Protein AF-A0AAN1Q1W3-F1 (afdb_monomer_lite)

Secondary structure (DSSP, 8-state):
--HHHHHHHHHTT--HHHHHHHTTS-HHHHHHHHHTS----HHHHHHHHHHHHHH-SS-PPPGGGGG-S-------

Foldseek 3Di:
DLVVLVVLCVVLVHDLVRLQVLLVHDSVVSVCLNVVVDFDDLVSLCSSQVSSVVRDPDDRDDSCSSVDSDDPPPDD

Structure (mmCIF, N/CA/C/O backbone):
data_AF-A0AAN1Q1W3-F1
#
_entry.id   AF-A0AAN1Q1W3-F1
#
loop_
_atom_site.group_PDB
_atom_site.id
_atom_site.type_symbol
_atom_site.label_atom_id
_atom_site.label_alt_id
_atom_site.label_comp_id
_atom_site.label_asym_id
_atom_site.label_entity_id
_atom_site.label_seq_id
_atom_site.pdbx_PDB_ins_code
_atom_site.Cartn_x
_atom_site.Cartn_y
_atom_site.Cartn_z
_atom_site.occupancy
_atom_site.B_iso_or_equiv
_atom_site.auth_seq_id
_atom_site.auth_comp_id
_atom_site.auth_asym_id
_atom_site.auth_atom_id
_atom_site.pdbx_PDB_model_num
AT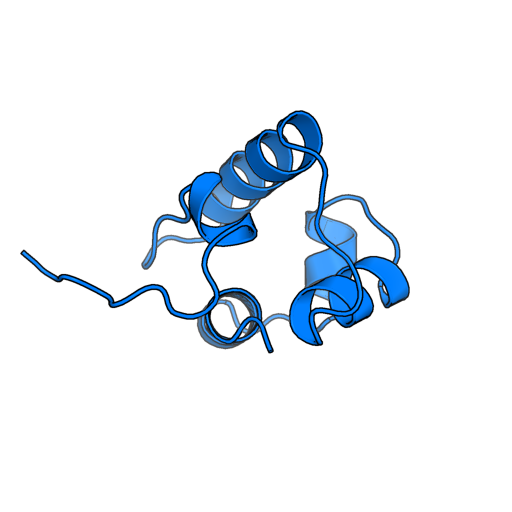OM 1 N N . MET A 1 1 ? -6.616 -1.671 -13.628 1.00 66.38 1 MET A N 1
ATOM 2 C CA . MET A 1 1 ? -6.203 -0.897 -12.433 1.00 66.38 1 MET A CA 1
ATOM 3 C C . MET A 1 1 ? -6.700 -1.639 -11.203 1.00 66.38 1 MET A C 1
ATOM 5 O O . MET A 1 1 ? -7.859 -2.037 -11.188 1.00 66.38 1 MET A O 1
ATOM 9 N N . ARG A 1 2 ? -5.851 -1.879 -10.198 1.00 75.62 2 ARG A N 1
ATOM 10 C CA . ARG A 1 2 ? -6.235 -2.657 -9.006 1.00 75.62 2 ARG A CA 1
ATOM 11 C C . ARG A 1 2 ? -6.937 -1.761 -7.994 1.00 75.62 2 ARG A C 1
ATOM 13 O O . ARG A 1 2 ? -6.316 -1.247 -7.064 1.00 75.62 2 ARG A O 1
ATOM 20 N N . HIS A 1 3 ? -8.239 -1.577 -8.182 1.00 80.75 3 HIS A N 1
ATOM 21 C CA . HIS A 1 3 ? -9.044 -0.688 -7.342 1.00 80.75 3 HIS A CA 1
ATOM 22 C C . HIS A 1 3 ? -9.006 -1.082 -5.859 1.00 80.75 3 HIS A C 1
ATOM 24 O O . HIS A 1 3 ? -8.906 -0.212 -5.002 1.00 80.75 3 HIS A O 1
ATOM 30 N N . TRP A 1 4 ? -8.944 -2.379 -5.551 1.00 86.12 4 TRP A N 1
ATOM 31 C CA . TRP A 1 4 ? -8.938 -2.877 -4.174 1.00 86.12 4 TRP A CA 1
ATOM 32 C C . TRP A 1 4 ? -7.698 -2.451 -3.357 1.00 86.12 4 TRP A C 1
ATOM 34 O O . TRP A 1 4 ? -7.807 -2.277 -2.143 1.00 86.12 4 TRP A O 1
ATOM 44 N N . LEU A 1 5 ? -6.526 -2.277 -3.992 1.00 88.88 5 LEU A N 1
ATOM 45 C CA . LEU A 1 5 ? -5.290 -1.869 -3.305 1.00 88.88 5 LEU A CA 1
ATOM 46 C C . LEU A 1 5 ? -5.353 -0.383 -2.938 1.00 88.88 5 LEU A C 1
ATOM 48 O O . LEU A 1 5 ? -5.028 -0.000 -1.813 1.00 88.88 5 LEU A O 1
ATOM 52 N N . LYS A 1 6 ? -5.866 0.426 -3.870 1.00 89.44 6 LYS A N 1
ATOM 53 C CA . LYS A 1 6 ? -6.156 1.840 -3.644 1.00 89.44 6 LYS A CA 1
ATOM 54 C C . LYS A 1 6 ? -7.238 2.025 -2.573 1.00 89.44 6 LYS A C 1
ATOM 56 O O . LYS A 1 6 ? -7.043 2.803 -1.650 1.00 89.44 6 LYS A O 1
ATOM 61 N N . GLU A 1 7 ? -8.333 1.269 -2.642 1.00 89.00 7 GLU A N 1
ATOM 62 C CA . GLU A 1 7 ? -9.396 1.283 -1.627 1.00 89.00 7 GLU A CA 1
ATOM 63 C C . GLU A 1 7 ? -8.868 0.938 -0.237 1.00 89.00 7 GLU A C 1
ATOM 65 O O . GLU A 1 7 ? -9.216 1.595 0.739 1.00 89.00 7 GLU A O 1
ATOM 70 N N . TRP A 1 8 ? -8.026 -0.094 -0.133 1.00 90.62 8 TRP A N 1
ATOM 71 C CA . TRP A 1 8 ? -7.389 -0.442 1.131 1.00 90.62 8 TRP A CA 1
ATOM 72 C C . TRP A 1 8 ? -6.587 0.741 1.679 1.00 90.62 8 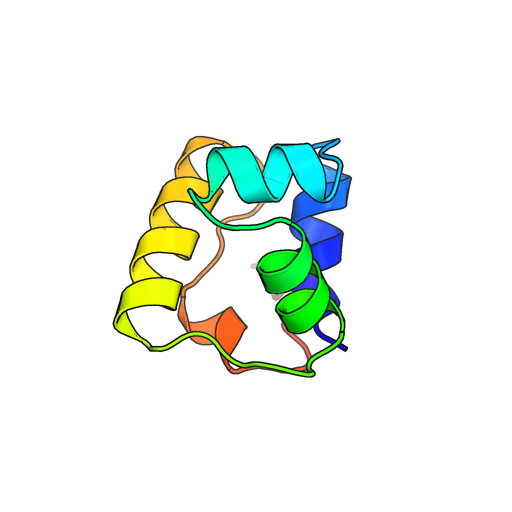TRP A C 1
ATOM 74 O O . TRP A 1 8 ? -6.703 1.066 2.861 1.00 90.62 8 TRP A O 1
ATOM 84 N N . ARG A 1 9 ? -5.818 1.416 0.822 1.00 92.12 9 ARG A N 1
ATOM 85 C CA . ARG A 1 9 ? -5.029 2.588 1.199 1.00 92.12 9 ARG A CA 1
ATOM 86 C C . ARG A 1 9 ? -5.929 3.729 1.690 1.00 92.12 9 ARG A C 1
ATOM 88 O O . ARG A 1 9 ? -5.667 4.296 2.750 1.00 92.12 9 ARG A O 1
ATOM 95 N N . ASP A 1 10 ? -7.000 4.016 0.957 1.00 91.12 10 ASP A N 1
ATOM 96 C CA . ASP A 1 10 ? -7.936 5.102 1.254 1.00 91.12 10 ASP A CA 1
ATOM 97 C C . ASP A 1 10 ? -8.730 4.837 2.553 1.00 91.12 10 ASP A C 1
ATOM 99 O O . ASP A 1 10 ? -8.831 5.723 3.398 1.00 91.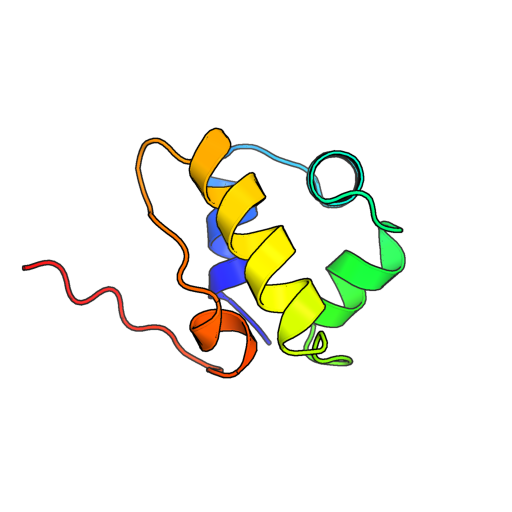12 10 ASP A O 1
ATOM 103 N N . ILE A 1 11 ? -9.198 3.603 2.792 1.00 89.94 11 ILE A N 1
ATOM 104 C CA . ILE A 1 11 ? -9.906 3.210 4.032 1.00 89.94 11 ILE A CA 1
ATOM 105 C C . ILE A 1 11 ? -9.015 3.352 5.273 1.00 89.94 11 ILE A C 1
ATOM 107 O O . ILE A 1 11 ? -9.514 3.631 6.365 1.00 89.94 11 ILE A O 1
ATOM 111 N N . ASN A 1 12 ? -7.705 3.153 5.116 1.00 89.62 12 ASN A N 1
ATOM 112 C CA . ASN A 1 12 ? -6.730 3.302 6.194 1.00 89.62 12 ASN A CA 1
ATOM 113 C C . ASN A 1 12 ? -6.115 4.717 6.257 1.00 89.62 12 ASN A C 1
ATOM 115 O O . ASN A 1 12 ? -5.233 4.951 7.080 1.00 89.62 12 ASN A O 1
ATOM 119 N N . GLY A 1 13 ? -6.550 5.663 5.412 1.00 92.19 13 GLY A N 1
ATOM 120 C CA . GLY A 1 13 ? -6.048 7.043 5.408 1.00 92.19 13 GLY A CA 1
ATOM 121 C C . GLY A 1 13 ? -4.561 7.169 5.046 1.00 92.19 13 GLY A C 1
ATOM 122 O O . GLY A 1 13 ? -3.878 8.081 5.516 1.00 92.19 13 GLY A O 1
ATOM 123 N N . LEU A 1 14 ? -4.030 6.237 4.252 1.00 93.75 14 LEU A N 1
ATOM 124 C CA . LEU A 1 14 ? -2.610 6.175 3.905 1.00 93.75 14 LEU A CA 1
ATOM 125 C C . LEU A 1 14 ? -2.318 6.920 2.593 1.00 93.75 14 LEU A C 1
ATOM 127 O O . LEU A 1 14 ? -3.112 6.918 1.656 1.00 93.75 14 LEU A O 1
ATOM 131 N N . THR A 1 15 ? -1.136 7.523 2.477 1.00 95.75 15 THR A N 1
ATOM 132 C CA . THR A 1 15 ? -0.587 7.959 1.178 1.00 95.75 15 THR A CA 1
ATOM 133 C C . THR A 1 15 ? 0.160 6.800 0.513 1.00 95.75 15 THR A C 1
ATOM 135 O O . THR A 1 15 ? 0.447 5.802 1.178 1.00 95.75 15 THR A O 1
ATOM 138 N N . GLN A 1 16 ? 0.474 6.893 -0.787 1.00 94.75 16 GLN A N 1
ATOM 139 C CA . GLN A 1 16 ? 1.254 5.848 -1.474 1.00 94.75 16 GLN A CA 1
ATOM 140 C C . GLN A 1 16 ? 2.604 5.629 -0.781 1.00 94.75 16 GLN A C 1
ATOM 142 O O . GLN A 1 16 ? 2.936 4.495 -0.444 1.00 94.75 16 GLN A O 1
ATOM 147 N N . LYS A 1 17 ? 3.308 6.717 -0.446 1.00 96.44 17 LYS A N 1
ATOM 148 C CA . LYS A 1 17 ? 4.510 6.693 0.393 1.00 96.44 17 LYS A CA 1
ATOM 149 C C . LYS A 1 17 ? 4.328 5.924 1.710 1.00 96.44 17 LYS A C 1
ATOM 151 O O . LYS A 1 17 ? 5.038 4.951 1.937 1.00 96.44 17 LYS A O 1
ATOM 156 N N . LYS A 1 18 ? 3.349 6.293 2.548 1.00 95.44 18 LYS A N 1
ATOM 157 C CA . LYS A 1 18 ? 3.131 5.641 3.859 1.00 95.44 18 LYS A CA 1
ATOM 158 C C . LYS A 1 18 ? 2.755 4.164 3.730 1.00 95.44 18 LYS A C 1
ATOM 160 O O . LYS A 1 18 ? 3.204 3.330 4.510 1.00 95.44 18 LYS A O 1
ATOM 165 N N . ALA A 1 19 ? 1.925 3.828 2.744 1.00 94.62 19 ALA A N 1
ATOM 166 C CA . ALA A 1 19 ? 1.572 2.442 2.461 1.00 94.62 19 ALA A CA 1
ATOM 167 C C . ALA A 1 19 ? 2.792 1.627 2.009 1.00 94.62 19 ALA A C 1
ATOM 169 O O . ALA A 1 19 ? 2.948 0.481 2.423 1.00 94.62 19 ALA A O 1
ATOM 170 N N . ALA A 1 20 ? 3.669 2.211 1.193 1.00 95.38 20 ALA A N 1
ATOM 171 C CA . ALA A 1 20 ? 4.878 1.554 0.720 1.00 95.38 20 ALA A CA 1
ATOM 172 C C . ALA A 1 20 ? 5.901 1.347 1.849 1.00 95.38 20 ALA A C 1
ATOM 174 O O . ALA A 1 20 ? 6.450 0.254 1.968 1.00 95.38 20 ALA A O 1
ATOM 175 N N . GLU A 1 21 ? 6.078 2.341 2.726 1.00 95.12 21 GLU A N 1
ATOM 176 C CA . GLU A 1 21 ? 6.882 2.230 3.954 1.00 95.12 21 GLU A CA 1
ATOM 177 C C . GLU A 1 21 ? 6.387 1.071 4.831 1.00 95.12 21 GLU 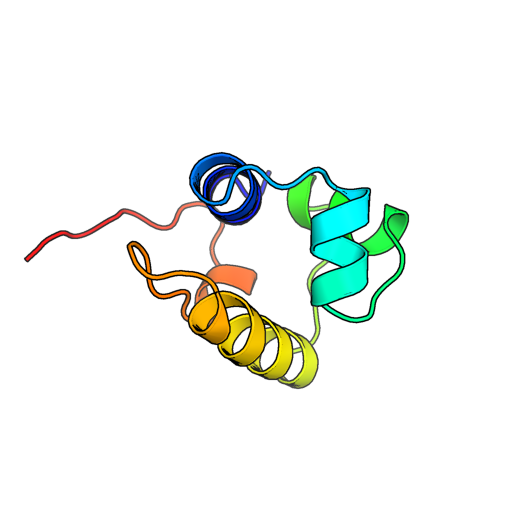A C 1
ATOM 179 O O . GLU A 1 21 ? 7.158 0.199 5.226 1.00 95.12 21 GLU A O 1
ATOM 184 N N . PHE A 1 22 ? 5.076 0.994 5.058 1.00 92.44 22 PHE A N 1
ATOM 185 C CA . PHE A 1 22 ? 4.468 -0.076 5.846 1.00 92.44 22 PHE A CA 1
ATOM 186 C C . PHE A 1 22 ? 4.659 -1.473 5.216 1.00 92.44 22 PHE A C 1
ATOM 188 O O . PHE A 1 22 ? 4.913 -2.473 5.899 1.00 92.44 22 PHE A O 1
ATOM 195 N N . LEU A 1 23 ? 4.579 -1.545 3.887 1.00 93.06 23 LEU A N 1
ATOM 196 C CA . LEU A 1 23 ? 4.756 -2.771 3.109 1.00 93.06 23 LEU A CA 1
ATOM 197 C C . LEU A 1 23 ? 6.224 -3.099 2.800 1.00 93.06 23 LEU A C 1
ATOM 199 O O . LEU A 1 23 ? 6.470 -4.096 2.117 1.00 93.06 23 LEU A O 1
ATOM 203 N N . ASP A 1 24 ? 7.167 -2.306 3.322 1.00 93.44 24 ASP A N 1
ATOM 204 C CA . ASP A 1 24 ? 8.611 -2.456 3.124 1.00 93.44 24 ASP A CA 1
ATOM 205 C C . ASP A 1 24 ? 8.967 -2.568 1.634 1.00 93.44 24 ASP A C 1
ATOM 207 O O . ASP A 1 24 ? 9.419 -3.591 1.098 1.00 93.44 24 ASP A O 1
ATOM 211 N N . MET A 1 25 ? 8.612 -1.506 0.909 1.00 94.50 25 MET A N 1
ATOM 212 C CA . MET A 1 25 ? 8.807 -1.428 -0.528 1.00 94.50 25 MET A CA 1
ATOM 213 C C . MET A 1 25 ? 8.954 0.007 -1.039 1.00 94.50 25 MET A C 1
ATOM 215 O O . MET A 1 25 ? 8.482 0.940 -0.395 1.00 94.50 25 MET A O 1
ATOM 219 N N . PRO A 1 26 ? 9.529 0.201 -2.238 1.00 96.62 26 PRO A N 1
ATOM 220 C CA . PRO A 1 26 ? 9.554 1.515 -2.869 1.00 96.62 26 PRO A CA 1
ATOM 221 C C . PRO A 1 26 ? 8.145 2.002 -3.235 1.00 96.62 26 PRO A C 1
ATOM 223 O O . PRO A 1 26 ? 7.337 1.232 -3.765 1.00 96.62 26 PRO A O 1
ATOM 226 N N . GLU A 1 27 ? 7.882 3.298 -3.052 1.00 96.56 27 GLU A N 1
ATOM 227 C CA . GLU A 1 27 ? 6.620 3.953 -3.435 1.00 96.56 27 GLU A CA 1
ATOM 228 C C . GLU A 1 27 ? 6.259 3.703 -4.905 1.00 96.56 27 GLU A C 1
ATOM 230 O O . GLU A 1 27 ? 5.131 3.328 -5.224 1.00 96.56 27 GLU A O 1
ATOM 235 N N . THR A 1 28 ? 7.246 3.794 -5.798 1.00 95.88 28 THR A N 1
ATOM 236 C CA . THR A 1 28 ? 7.080 3.523 -7.234 1.00 95.88 28 THR A CA 1
ATOM 237 C C . THR A 1 28 ? 6.613 2.095 -7.515 1.00 95.88 28 THR A C 1
ATOM 239 O O . THR A 1 28 ? 5.857 1.862 -8.459 1.00 95.88 28 THR A O 1
ATOM 242 N N . THR A 1 29 ? 7.008 1.126 -6.682 1.00 94.62 29 THR A N 1
ATOM 243 C CA . THR A 1 29 ? 6.558 -0.267 -6.812 1.00 94.62 29 THR A CA 1
ATOM 244 C C . THR A 1 29 ? 5.097 -0.405 -6.400 1.00 94.62 29 THR A C 1
ATOM 246 O O . THR A 1 29 ? 4.337 -1.082 -7.092 1.00 94.62 29 THR A O 1
ATOM 249 N N . LEU A 1 30 ? 4.683 0.263 -5.320 1.00 94.12 30 LEU A N 1
ATOM 250 C CA . LEU A 1 30 ? 3.280 0.285 -4.909 1.00 94.12 30 LEU A CA 1
ATOM 251 C C . LEU A 1 30 ? 2.402 0.958 -5.975 1.00 94.12 30 LEU A C 1
ATOM 253 O O . LEU A 1 30 ? 1.387 0.390 -6.372 1.00 94.12 30 LEU A O 1
ATOM 257 N N . ALA A 1 31 ? 2.828 2.111 -6.499 1.00 93.62 31 ALA A N 1
ATOM 258 C CA . ALA A 1 31 ? 2.127 2.813 -7.573 1.00 93.62 31 ALA A CA 1
ATOM 259 C C . ALA A 1 31 ? 1.997 1.942 -8.836 1.00 93.62 31 ALA A C 1
ATOM 261 O O . ALA A 1 31 ? 0.923 1.854 -9.430 1.00 93.62 31 ALA A O 1
ATOM 262 N N . SER A 1 32 ? 3.062 1.221 -9.205 1.00 93.19 32 SER A N 1
ATOM 263 C CA . SER A 1 32 ? 3.053 0.268 -10.320 1.00 93.19 32 SER A CA 1
ATOM 264 C C . SER A 1 32 ? 2.045 -0.873 -10.112 1.00 93.19 32 SER A C 1
ATOM 266 O O . SER A 1 32 ? 1.367 -1.280 -11.058 1.00 93.19 32 SER A O 1
ATOM 268 N N . TYR A 1 33 ? 1.889 -1.365 -8.877 1.00 91.94 33 TYR A N 1
ATOM 269 C CA . TYR A 1 33 ? 0.867 -2.360 -8.540 1.00 91.94 33 TYR A CA 1
ATOM 270 C C . TYR A 1 33 ? -0.551 -1.787 -8.597 1.00 91.94 33 TYR A C 1
ATOM 272 O O . TYR A 1 33 ? -1.424 -2.438 -9.173 1.00 91.94 33 TYR A O 1
ATOM 280 N N . GLU A 1 34 ? -0.789 -0.585 -8.061 1.00 89.88 34 GLU A N 1
ATOM 281 C CA . GLU A 1 34 ? -2.100 0.082 -8.123 1.00 89.88 34 GLU A CA 1
ATOM 282 C C . GLU A 1 34 ? -2.539 0.322 -9.578 1.00 89.88 34 GLU A C 1
ATOM 284 O O . GLU A 1 34 ? -3.681 0.037 -9.952 1.00 89.88 34 GLU A O 1
ATOM 289 N N . GLN A 1 35 ? -1.612 0.766 -10.429 1.00 89.44 35 GLN A N 1
ATOM 290 C CA . GLN A 1 35 ? -1.850 1.000 -11.857 1.00 89.44 35 GLN A CA 1
ATOM 291 C C . GLN A 1 35 ? -2.049 -0.305 -12.646 1.00 89.44 35 GLN A C 1
ATOM 293 O O . GLN A 1 35 ? -2.734 -0.307 -13.666 1.00 89.44 35 GLN A O 1
ATOM 298 N N . GLY A 1 36 ? -1.532 -1.432 -12.144 1.00 88.31 36 GLY A N 1
ATOM 299 C CA . GLY A 1 36 ? -1.577 -2.733 -12.819 1.00 88.31 36 GLY A CA 1
ATOM 300 C C . GLY A 1 36 ? -0.400 -2.981 -13.767 1.00 88.31 36 GLY A C 1
ATOM 301 O O . GLY A 1 36 ? -0.382 -3.992 -14.455 1.00 88.31 36 GLY A O 1
ATOM 302 N N . HIS A 1 37 ? 0.609 -2.106 -13.771 1.00 90.12 37 HIS A N 1
ATOM 303 C CA . HIS A 1 37 ? 1.831 -2.272 -14.564 1.00 90.12 37 HIS A CA 1
ATOM 304 C C . HIS A 1 37 ? 2.697 -3.446 -14.089 1.00 90.12 37 HIS A C 1
ATOM 306 O O . HIS A 1 37 ? 3.506 -3.970 -14.852 1.00 90.12 37 HIS A O 1
ATOM 312 N N . ARG A 1 38 ? 2.560 -3.855 -12.822 1.00 88.56 38 ARG A N 1
ATOM 313 C CA . ARG A 1 38 ? 3.244 -5.027 -12.265 1.00 88.56 38 ARG A CA 1
ATOM 314 C C . ARG A 1 38 ? 2.312 -5.866 -11.392 1.00 88.56 38 ARG A C 1
ATOM 316 O O . ARG A 1 38 ? 1.332 -5.378 -10.821 1.00 88.56 38 ARG A O 1
ATOM 323 N N . THR A 1 39 ? 2.680 -7.135 -11.242 1.00 88.50 39 THR A N 1
ATOM 324 C CA . THR A 1 39 ? 2.056 -8.094 -10.323 1.00 88.50 39 THR A CA 1
ATOM 325 C C . THR A 1 39 ? 3.119 -8.591 -9.345 1.00 88.50 39 THR A C 1
ATOM 327 O O . THR A 1 39 ? 4.202 -8.977 -9.791 1.00 88.50 39 THR A O 1
ATOM 330 N N . PRO A 1 40 ? 2.883 -8.564 -8.022 1.00 90.56 40 PRO A N 1
ATOM 331 C CA . PRO A 1 40 ? 3.822 -9.159 -7.080 1.00 90.56 40 PRO A CA 1
ATOM 332 C C . PRO A 1 40 ? 3.898 -10.677 -7.263 1.00 90.56 40 PRO A C 1
ATOM 334 O O . PRO A 1 40 ? 2.924 -11.325 -7.642 1.00 90.56 40 PRO A O 1
ATOM 337 N N . SER A 1 41 ? 5.044 -11.266 -6.921 1.00 92.06 41 SER A N 1
ATOM 338 C CA . SER A 1 41 ? 5.140 -12.721 -6.789 1.00 92.06 41 SER A CA 1
ATOM 339 C C . SER A 1 41 ? 4.223 -13.224 -5.670 1.00 92.06 41 SER A C 1
ATOM 341 O O . SER A 1 41 ? 3.913 -12.488 -4.730 1.00 92.06 41 SER A O 1
ATOM 343 N N . VAL A 1 42 ? 3.836 -14.502 -5.714 1.00 90.31 42 VAL A N 1
ATOM 344 C CA . VAL A 1 42 ? 2.970 -15.122 -4.691 1.00 90.31 42 VAL A CA 1
ATOM 345 C C . VAL A 1 42 ? 3.536 -14.936 -3.277 1.00 90.31 42 VAL A C 1
ATOM 347 O O . VAL A 1 42 ? 2.806 -14.573 -2.356 1.00 90.31 42 VAL A O 1
ATOM 350 N N . GLY A 1 43 ? 4.847 -15.128 -3.097 1.00 92.62 43 GLY A N 1
ATOM 351 C CA . GLY A 1 43 ? 5.505 -14.926 -1.803 1.00 92.62 43 GLY A CA 1
ATOM 352 C C . GLY A 1 43 ? 5.405 -13.481 -1.306 1.00 92.62 43 GLY A C 1
ATOM 353 O O . GLY A 1 43 ? 5.140 -13.250 -0.126 1.00 92.62 43 GLY A O 1
ATOM 354 N N . ARG A 1 44 ? 5.549 -12.500 -2.206 1.00 92.38 44 ARG A N 1
ATOM 355 C CA . ARG A 1 44 ? 5.410 -11.079 -1.867 1.00 92.38 44 ARG A CA 1
ATOM 356 C C . ARG A 1 44 ? 3.955 -10.718 -1.561 1.00 92.38 44 ARG A C 1
ATOM 358 O O . ARG A 1 44 ? 3.711 -10.085 -0.542 1.00 92.38 44 ARG A O 1
ATOM 365 N N . ALA A 1 45 ? 3.000 -11.198 -2.357 1.00 92.38 45 ALA A N 1
ATOM 366 C CA . ALA A 1 45 ? 1.567 -11.006 -2.130 1.00 92.38 45 ALA A CA 1
ATOM 367 C C . ALA A 1 45 ? 1.119 -11.541 -0.758 1.00 92.38 45 ALA A C 1
ATOM 369 O O . ALA A 1 45 ? 0.378 -10.870 -0.042 1.00 92.38 45 ALA A O 1
ATOM 370 N N . LYS A 1 46 ? 1.616 -12.718 -0.349 1.00 92.06 46 LYS A N 1
ATOM 371 C CA . LYS A 1 46 ? 1.357 -13.288 0.984 1.00 92.06 46 LYS A CA 1
ATOM 372 C C . LYS A 1 46 ? 1.891 -12.397 2.106 1.00 92.06 46 LYS A C 1
ATOM 374 O O . LYS A 1 46 ? 1.144 -12.083 3.027 1.00 92.06 46 LYS A O 1
ATOM 379 N N . LYS A 1 47 ? 3.149 -11.951 2.011 1.00 92.31 47 LYS A N 1
ATOM 380 C CA . LYS A 1 47 ? 3.754 -11.045 3.006 1.00 92.31 47 LYS A CA 1
ATOM 381 C C . LYS A 1 47 ? 2.995 -9.723 3.106 1.00 92.31 47 LYS A C 1
ATOM 383 O O . LYS A 1 47 ? 2.722 -9.261 4.208 1.00 92.31 47 LYS A O 1
ATOM 388 N N . MET A 1 48 ? 2.626 -9.147 1.963 1.00 92.50 48 MET A N 1
ATOM 389 C CA . MET A 1 48 ? 1.840 -7.918 1.919 1.00 92.50 48 MET A CA 1
ATOM 390 C C . MET A 1 48 ? 0.481 -8.122 2.586 1.00 92.50 48 MET A C 1
ATOM 392 O O . MET A 1 48 ? 0.138 -7.350 3.466 1.00 92.50 48 MET A O 1
ATOM 396 N N . ALA A 1 49 ? -0.254 -9.185 2.248 1.00 92.12 49 ALA A N 1
ATOM 397 C CA . ALA A 1 49 ? -1.559 -9.463 2.844 1.00 92.12 49 ALA A CA 1
ATOM 398 C C . ALA A 1 49 ? -1.504 -9.568 4.378 1.00 92.12 49 ALA A C 1
ATOM 400 O O . ALA A 1 49 ? -2.371 -9.013 5.046 1.00 92.12 49 ALA A O 1
ATOM 401 N N . VAL A 1 50 ? -0.480 -10.227 4.938 1.00 91.69 50 VAL A N 1
ATOM 402 C CA . VAL A 1 50 ? -0.274 -10.292 6.398 1.00 91.69 50 VAL A CA 1
ATOM 403 C C . VAL A 1 50 ? -0.136 -8.888 6.977 1.00 91.69 50 VAL A C 1
ATOM 405 O O . VAL A 1 50 ? -0.975 -8.490 7.778 1.00 91.69 50 VAL A O 1
ATOM 408 N N . ARG A 1 51 ? 0.826 -8.099 6.482 1.00 91.62 51 ARG A N 1
ATOM 409 C CA . ARG A 1 51 ? 1.038 -6.732 6.973 1.00 91.62 51 ARG A CA 1
ATOM 410 C C . ARG A 1 51 ? -0.222 -5.884 6.832 1.00 91.62 51 ARG A C 1
ATOM 412 O O . ARG A 1 51 ? -0.641 -5.219 7.769 1.00 91.62 51 ARG A O 1
ATOM 419 N N . MET A 1 52 ? -0.872 -5.924 5.670 1.00 91.75 52 MET A N 1
ATOM 420 C CA . MET A 1 52 ? -2.104 -5.170 5.413 1.00 91.75 52 MET A CA 1
ATOM 421 C C . MET A 1 52 ? -3.191 -5.474 6.448 1.00 91.75 52 MET A C 1
ATOM 423 O O . MET A 1 52 ? -3.904 -4.561 6.866 1.00 91.75 52 MET A O 1
ATOM 427 N N . ASN A 1 53 ? -3.291 -6.734 6.877 1.00 90.44 53 ASN A N 1
ATOM 428 C CA . ASN A 1 53 ? -4.237 -7.184 7.892 1.00 90.44 53 ASN A CA 1
ATOM 429 C C . ASN A 1 53 ? -3.848 -6.776 9.320 1.00 90.44 53 ASN A C 1
ATOM 431 O O . ASN A 1 53 ? -4.750 -6.646 10.142 1.00 90.44 53 ASN A O 1
ATOM 435 N N . ASP A 1 54 ? -2.569 -6.515 9.604 1.00 89.50 54 ASP A N 1
ATOM 436 C CA . ASP A 1 54 ? -2.123 -6.035 10.921 1.00 89.50 54 ASP A CA 1
ATOM 437 C C . ASP A 1 54 ? -2.669 -4.632 11.231 1.00 89.50 54 ASP A C 1
ATOM 439 O O . ASP A 1 54 ? -2.974 -4.317 12.381 1.00 89.50 54 ASP A O 1
ATOM 443 N N . ILE A 1 55 ? -2.851 -3.792 10.203 1.00 84.69 55 ILE A N 1
ATOM 444 C CA . ILE A 1 55 ? -3.395 -2.432 10.367 1.00 84.69 55 ILE A CA 1
ATOM 445 C C . ILE A 1 55 ? -4.866 -2.299 9.967 1.00 84.69 55 ILE A C 1
ATOM 447 O O . ILE A 1 55 ? -5.564 -1.412 10.461 1.00 84.69 55 ILE A O 1
ATOM 451 N N . SER A 1 56 ? -5.378 -3.183 9.107 1.00 82.88 56 SER A N 1
ATOM 452 C CA . SER A 1 56 ? -6.769 -3.113 8.653 1.00 82.88 56 SER A CA 1
ATOM 453 C C . SER A 1 56 ? -7.739 -3.773 9.621 1.00 82.88 56 SER A C 1
ATOM 455 O O . SER A 1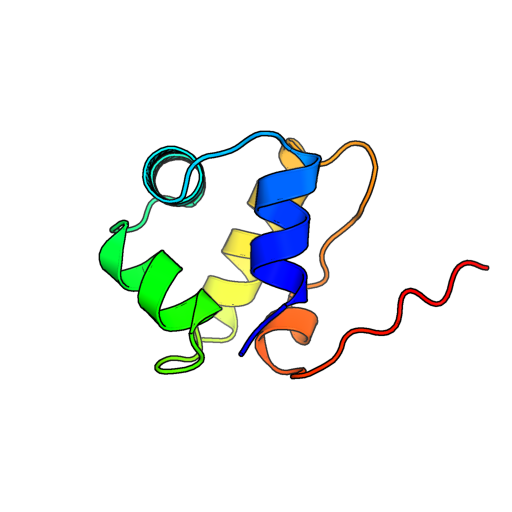 56 ? -8.012 -4.968 9.545 1.00 82.88 56 SER A O 1
ATOM 457 N N . LYS A 1 57 ? -8.368 -2.953 10.468 1.00 69.50 57 LYS A N 1
ATOM 458 C CA . LYS A 1 57 ? -9.443 -3.393 11.378 1.00 69.50 57 LYS A CA 1
ATOM 459 C C . LYS A 1 57 ? -10.770 -3.698 10.667 1.00 69.50 57 LYS A C 1
ATOM 461 O O . LYS A 1 57 ? -11.587 -4.433 11.206 1.00 69.50 57 LYS A O 1
ATOM 466 N N . LYS A 1 58 ? -11.003 -3.119 9.478 1.00 66.94 58 LYS A N 1
ATOM 467 C CA . LYS A 1 58 ? -12.303 -3.167 8.773 1.00 66.94 58 LYS A CA 1
ATOM 468 C C . LYS A 1 58 ? -12.364 -4.137 7.588 1.00 66.94 58 LYS A C 1
ATOM 470 O O . LYS A 1 58 ? -13.421 -4.699 7.332 1.00 66.94 58 LYS A O 1
ATOM 475 N N . LYS A 1 59 ? -11.267 -4.323 6.844 1.00 74.81 59 LYS A N 1
ATOM 476 C CA . LYS A 1 59 ? -11.242 -5.140 5.615 1.00 74.81 59 LYS A CA 1
ATOM 477 C C . LYS A 1 59 ? -10.016 -6.040 5.613 1.00 74.81 59 LYS A C 1
ATOM 479 O O . LYS A 1 59 ? -8.896 -5.552 5.491 1.00 74.81 59 LYS A O 1
ATOM 484 N N . ARG A 1 60 ? -10.236 -7.353 5.715 1.00 82.50 60 ARG A N 1
ATOM 485 C CA . ARG A 1 60 ? -9.161 -8.331 5.538 1.00 82.50 60 ARG A CA 1
ATOM 486 C C . ARG A 1 60 ? -8.834 -8.501 4.058 1.00 82.50 60 ARG A C 1
ATOM 488 O O . ARG A 1 60 ? -9.719 -8.707 3.229 1.00 82.50 60 ARG A O 1
ATOM 495 N N . VAL A 1 61 ? -7.551 -8.440 3.740 1.00 86.12 61 VAL A N 1
ATOM 496 C CA . VAL A 1 61 ? -6.990 -8.633 2.407 1.00 86.12 61 VAL A CA 1
ATOM 497 C C . VAL A 1 61 ? -6.495 -10.069 2.290 1.00 86.12 61 VAL A C 1
ATOM 499 O O . VAL A 1 61 ? -5.680 -10.527 3.096 1.00 86.12 61 VAL A O 1
ATOM 502 N N . LYS A 1 62 ? -6.979 -10.790 1.274 1.00 87.31 62 LYS A N 1
ATOM 503 C CA . LYS A 1 62 ? -6.425 -12.090 0.880 1.00 87.31 62 LYS A CA 1
ATOM 504 C C . LYS A 1 62 ? -5.309 -11.868 -0.131 1.00 87.31 62 LYS A C 1
ATOM 506 O O . LYS A 1 62 ? -5.410 -11.005 -0.997 1.00 87.31 62 LYS A O 1
ATOM 511 N N . TRP A 1 63 ? -4.264 -12.688 -0.073 1.00 84.50 63 TRP A N 1
ATOM 512 C CA . TRP A 1 63 ? -3.153 -12.595 -1.025 1.00 84.50 63 TRP A CA 1
ATOM 513 C C . TRP A 1 63 ? -3.581 -12.886 -2.478 1.00 84.50 63 TRP A C 1
ATOM 515 O O . TRP A 1 63 ? -2.908 -12.459 -3.410 1.00 84.50 63 TRP A O 1
ATOM 525 N N . THR A 1 64 ? -4.709 -13.571 -2.687 1.00 85.69 64 THR A N 1
ATOM 526 C CA . THR A 1 64 ? -5.264 -13.833 -4.024 1.00 85.69 64 THR A CA 1
ATOM 527 C C . THR A 1 64 ? -5.784 -12.567 -4.704 1.00 85.69 64 THR A C 1
ATOM 529 O O . THR A 1 64 ? -5.760 -12.492 -5.926 1.00 85.69 64 THR A O 1
ATOM 532 N N . TYR A 1 65 ? -6.133 -11.520 -3.942 1.00 85.31 65 TYR A N 1
ATOM 533 C CA . TYR A 1 65 ? -6.584 -10.235 -4.495 1.00 85.31 65 TYR A CA 1
ATOM 534 C C . TYR A 1 65 ? -5.512 -9.577 -5.374 1.00 85.31 65 TYR A C 1
ATOM 536 O O . TYR A 1 65 ? -5.821 -8.874 -6.331 1.00 85.31 65 TYR A O 1
ATOM 544 N N . PHE A 1 66 ? -4.233 -9.880 -5.133 1.00 83.44 66 PHE A N 1
ATOM 545 C CA . PHE A 1 66 ? -3.122 -9.462 -5.991 1.00 83.44 66 PHE A CA 1
ATOM 546 C C . PHE A 1 66 ? -3.124 -10.088 -7.388 1.00 83.44 66 PHE A C 1
ATOM 548 O O . PHE A 1 66 ? -2.272 -9.737 -8.198 1.00 83.44 66 PHE A O 1
ATOM 555 N N . PHE A 1 67 ? -4.064 -10.973 -7.698 1.00 81.19 67 PHE A N 1
ATOM 556 C CA . PHE A 1 67 ? -4.218 -11.596 -9.010 1.00 81.19 67 PHE A CA 1
ATOM 557 C C . PHE A 1 67 ? -5.622 -11.381 -9.592 1.00 81.19 67 PHE A C 1
ATOM 559 O O . PHE A 1 67 ? -5.895 -11.842 -10.692 1.00 81.19 67 PHE A O 1
ATOM 566 N N . GLU A 1 68 ? -6.488 -10.642 -8.891 1.00 77.06 68 GLU A N 1
ATOM 567 C CA . GLU A 1 68 ? -7.854 -10.337 -9.319 1.00 77.06 68 GLU A CA 1
ATOM 568 C C . GLU A 1 68 ? -7.988 -8.844 -9.663 1.00 77.06 68 GLU A C 1
ATOM 570 O O . GLU A 1 68 ? -7.607 -7.969 -8.878 1.00 77.06 68 GLU A O 1
ATOM 575 N N . ASP A 1 69 ? -8.552 -8.541 -10.837 1.00 62.38 69 ASP A N 1
ATOM 576 C CA . ASP A 1 69 ? -8.783 -7.157 -11.281 1.00 62.38 69 ASP A CA 1
ATOM 577 C C . ASP A 1 69 ? -9.954 -6.487 -10.549 1.00 62.38 69 ASP A C 1
ATOM 579 O O . ASP A 1 69 ? -9.949 -5.272 -10.335 1.00 62.38 69 ASP A O 1
ATOM 583 N N . LYS A 1 70 ? -10.953 -7.275 -10.127 1.00 63.88 70 LYS A N 1
ATOM 584 C CA . LYS A 1 70 ? -12.134 -6.811 -9.389 1.00 63.88 70 LYS A CA 1
ATOM 585 C C . LYS A 1 70 ? -12.474 -7.767 -8.254 1.00 63.88 70 LYS A C 1
ATOM 587 O O . LYS A 1 70 ? -13.128 -8.785 -8.463 1.00 63.88 70 LYS A O 1
ATOM 592 N N . VAL A 1 71 ? -12.102 -7.386 -7.040 1.00 63.31 71 VAL A N 1
ATOM 593 C CA . VAL A 1 71 ? -12.536 -8.085 -5.831 1.00 63.31 71 VAL A CA 1
ATOM 594 C C . VAL A 1 71 ? -13.915 -7.552 -5.459 1.00 63.31 71 VAL A C 1
ATOM 596 O O . VAL A 1 71 ? -14.035 -6.431 -4.964 1.00 63.31 71 VAL A O 1
ATOM 599 N N . HIS A 1 72 ? -14.967 -8.328 -5.717 1.00 54.78 72 HIS A N 1
ATOM 600 C CA . HIS A 1 72 ? -16.296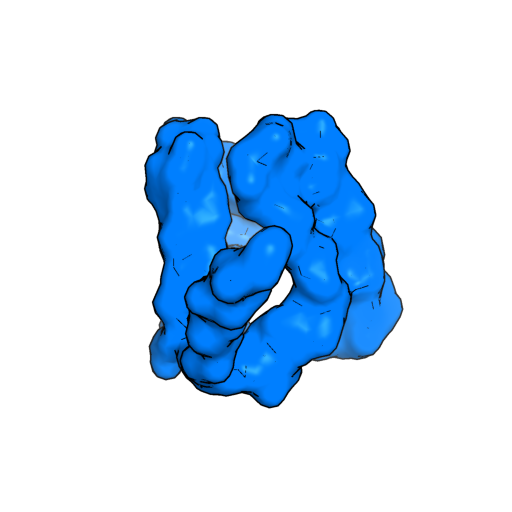 -7.987 -5.215 1.00 54.78 72 HIS A CA 1
ATOM 601 C C . HIS A 1 72 ? -16.296 -8.234 -3.706 1.00 54.78 72 HIS A C 1
ATOM 603 O O . HIS A 1 72 ? -16.013 -9.344 -3.254 1.00 54.78 72 HIS A O 1
ATOM 609 N N . ASN A 1 73 ? -16.592 -7.200 -2.915 1.00 49.22 73 ASN A N 1
ATOM 610 C CA . ASN A 1 73 ? -16.916 -7.375 -1.503 1.00 49.22 73 ASN A CA 1
ATOM 611 C C . ASN A 1 73 ? -18.207 -8.204 -1.422 1.00 49.22 73 ASN A C 1
ATOM 613 O O . ASN A 1 73 ? -19.303 -7.653 -1.393 1.00 49.22 73 ASN A O 1
ATOM 617 N N . THR A 1 74 ? -18.106 -9.530 -1.398 1.00 43.66 74 THR A N 1
ATOM 618 C CA . THR A 1 74 ? -19.206 -10.360 -0.914 1.00 43.66 74 THR A CA 1
ATOM 619 C C . THR A 1 74 ? -19.209 -10.252 0.602 1.00 43.66 74 THR A C 1
ATOM 621 O O . THR A 1 74 ? -18.515 -11.005 1.286 1.00 43.66 74 THR A O 1
ATOM 624 N N . SER A 1 75 ? -19.946 -9.269 1.114 1.00 43.06 75 SER A N 1
ATOM 625 C CA . SER A 1 75 ? -20.419 -9.285 2.494 1.00 43.06 75 SER A CA 1
ATOM 626 C C . SER A 1 75 ? -21.379 -10.468 2.642 1.00 43.06 75 SER A C 1
ATOM 628 O O . SER A 1 75 ? -22.385 -10.533 1.936 1.00 43.06 75 SER A O 1
ATOM 630 N N . LYS A 1 76 ? -21.046 -11.410 3.521 1.00 35.28 76 LYS A N 1
ATOM 631 C CA . LYS A 1 76 ? -22.003 -12.310 4.167 1.00 35.28 76 LYS A CA 1
ATOM 632 C C . LYS A 1 76 ? -21.908 -12.073 5.661 1.00 35.28 76 LYS A C 1
ATOM 634 O O . LYS A 1 76 ? -20.761 -11.879 6.125 1.00 35.28 76 LYS A O 1
#

Radius of gyration: 11.31 Å; chains: 1; bounding box: 32×23×26 Å

pLDDT: mean 85.13, std 13.42, range [35.28, 96.62]

Sequence (76 aa):
MRHWLKEWRDINGLTQKKAAEFLDMPETTLASYEQGHRTPSVGRAKKMAVRMNDISKKKRVKWTYFFEDKVHNTSK

InterPro domains:
  IPR001387 Cro/C1-type, helix-turn-helix domain [PF01381] (5-52)
  IPR001387 Cro/C1-type, helix-turn-helix domain [PS50943] (5-49)
  IPR001387 Cro/C1-type, helix-turn-helix domain [SM00530] (4-58)
  IPR001387 Cro/C1-type, helix-turn-helix domain [cd00093] (4-49)
  IPR010982 Lambda repressor-like, DNA-binding domain superfamily [G3DSA:1.10.260.40] (3-50)
  IPR010982 Lambda repressor-like, DNA-binding domain superfamily [SSF47413] (3-52)

Organism: NCBI:txid271881